Protein AF-A0A7S0R764-F1 (afdb_monomer_lite)

InterPro domains:
  IPR002016 Haem peroxidase [PF00141] (16-137)
  IPR002016 Haem peroxidase [PR00458] (15-29)
  IPR002016 Haem peroxidase [PR00458] (73-90)
  IPR002016 Haem peroxidase [PR00458] (91-103)
  IPR002016 Haem peroxidase [PS50873] (63-137)
  IPR002207 Class I peroxidase [PR00459] (15-30)
  IPR002207 Class I peroxidase [PR00459] (33-43)
  IPR002207 Class I peroxidase [PR00459] (72-90)
  IPR002207 Class I peroxidase [PR00459] (91-103)
  IPR002207 Class I peroxidase [PR00459] (132-137)
  IPR010255 Haem peroxidase superfamily [SSF48113] (15-136)
  IPR044831 Heme-binding peroxidase Ccp1-like [PTHR31356] (17-137)

pLDDT: mean 91.99, std 7.92, range [57.72, 98.19]

Structure (mmCIF, N/CA/C/O backbone):
data_AF-A0A7S0R764-F1
#
_entry.id   AF-A0A7S0R764-F1
#
loop_
_atom_site.group_PDB
_atom_site.id
_atom_site.type_symbol
_atom_site.label_atom_id
_atom_site.label_alt_id
_atom_site.label_comp_id
_atom_site.label_asym_id
_atom_site.label_entity_id
_atom_site.label_seq_id
_atom_site.pdbx_PDB_ins_code
_atom_site.Cartn_x
_atom_site.Cartn_y
_atom_site.Cartn_z
_atom_site.occupancy
_atom_site.B_iso_or_equiv
_atom_site.auth_seq_id
_atom_site.auth_comp_id
_atom_site.auth_asym_id
_atom_site.auth_atom_id
_atom_site.pdbx_PDB_model_num
ATOM 1 N N . MET A 1 1 ? -22.868 0.587 20.864 1.00 57.72 1 MET A N 1
ATOM 2 C CA . MET A 1 1 ? -23.026 1.725 19.929 1.00 57.72 1 MET A CA 1
ATOM 3 C C . MET A 1 1 ? -21.841 1.781 18.965 1.00 57.72 1 MET A C 1
ATOM 5 O O . MET A 1 1 ? -22.091 1.679 17.774 1.00 57.72 1 MET A O 1
ATOM 9 N N . ALA A 1 2 ? -20.597 1.763 19.466 1.00 65.56 2 ALA A N 1
ATOM 10 C CA . ALA A 1 2 ? -19.361 1.693 18.667 1.00 65.56 2 ALA A CA 1
ATOM 11 C C . ALA A 1 2 ? -19.293 0.523 17.656 1.00 65.56 2 ALA A C 1
ATOM 13 O O . ALA A 1 2 ? -19.003 0.752 16.494 1.00 65.56 2 ALA A O 1
ATOM 14 N N . ASP A 1 3 ? -19.669 -0.707 18.035 1.00 70.50 3 ASP A N 1
ATOM 15 C CA . ASP A 1 3 ? -19.663 -1.869 17.112 1.00 70.50 3 ASP A CA 1
ATOM 16 C C . ASP A 1 3 ? -20.614 -1.708 15.904 1.00 70.50 3 ASP A C 1
ATOM 18 O O . ASP A 1 3 ? -20.336 -2.172 14.802 1.00 70.50 3 ASP A O 1
ATOM 22 N N . ARG A 1 4 ? -21.731 -0.986 16.062 1.00 74.69 4 ARG A N 1
ATOM 23 C CA . ARG A 1 4 ? -22.660 -0.733 14.947 1.00 74.69 4 ARG A CA 1
ATOM 24 C C . ARG A 1 4 ? -22.096 0.296 13.968 1.00 74.69 4 ARG A C 1
ATOM 26 O O . ARG A 1 4 ? -22.318 0.180 12.767 1.00 74.69 4 ARG A O 1
ATOM 33 N N . GLU A 1 5 ? -21.391 1.294 14.486 1.00 74.00 5 GLU A N 1
ATOM 34 C CA . GLU A 1 5 ? -20.704 2.310 13.690 1.00 74.00 5 GLU A CA 1
ATOM 35 C C . GLU A 1 5 ? -19.480 1.729 12.978 1.00 74.00 5 GLU A C 1
ATOM 37 O O . GLU A 1 5 ? -19.333 1.945 11.779 1.00 74.00 5 GLU A O 1
ATOM 42 N N . ALA A 1 6 ? -18.707 0.884 13.668 1.00 66.56 6 ALA A N 1
ATOM 43 C CA . ALA A 1 6 ? -17.629 0.073 13.105 1.00 66.56 6 ALA A CA 1
ATOM 44 C C . ALA A 1 6 ? -18.098 -0.715 11.882 1.00 66.56 6 ALA A C 1
ATOM 46 O O . ALA A 1 6 ? -17.551 -0.579 10.794 1.00 66.56 6 ALA A O 1
ATOM 47 N N . ARG A 1 7 ? -19.178 -1.490 12.038 1.00 72.38 7 ARG A N 1
ATOM 48 C CA . ARG A 1 7 ? -19.758 -2.290 10.949 1.00 72.38 7 ARG A CA 1
ATOM 49 C C . ARG A 1 7 ? -20.292 -1.430 9.813 1.00 72.38 7 ARG A C 1
ATOM 51 O O . ARG A 1 7 ? -20.181 -1.819 8.657 1.00 72.38 7 ARG A O 1
ATOM 58 N N . ARG A 1 8 ? -20.879 -0.271 10.128 1.00 79.75 8 ARG A N 1
ATOM 59 C CA . ARG A 1 8 ? -21.374 0.663 9.111 1.00 79.75 8 ARG A CA 1
ATOM 60 C C . ARG A 1 8 ? -20.225 1.252 8.296 1.00 79.75 8 ARG A C 1
ATOM 62 O O . ARG A 1 8 ? -20.358 1.306 7.082 1.00 79.75 8 ARG A O 1
ATOM 69 N N . ARG A 1 9 ? -19.140 1.683 8.949 1.00 72.25 9 ARG A N 1
ATOM 70 C CA . ARG A 1 9 ? -17.967 2.255 8.271 1.00 72.25 9 ARG A CA 1
ATOM 71 C C . ARG A 1 9 ? -17.173 1.195 7.516 1.00 72.25 9 ARG A C 1
ATOM 73 O O . ARG A 1 9 ? -16.863 1.408 6.356 1.00 72.25 9 ARG A O 1
ATOM 80 N N . ALA A 1 10 ? -16.978 0.012 8.097 1.00 72.69 10 ALA A N 1
ATOM 81 C CA . ALA A 1 10 ? -16.409 -1.134 7.386 1.00 72.69 10 ALA A CA 1
ATOM 82 C C . ALA A 1 10 ? -17.232 -1.504 6.139 1.00 72.69 10 ALA A C 1
ATOM 84 O O . ALA A 1 10 ? -16.669 -1.778 5.087 1.00 72.69 10 ALA A O 1
ATOM 85 N N . GLY A 1 11 ? -18.565 -1.450 6.230 1.00 74.62 11 GLY A N 1
ATOM 86 C CA . GLY A 1 11 ? -19.459 -1.653 5.087 1.00 74.62 11 GLY A CA 1
ATOM 87 C C . GLY A 1 11 ? -19.530 -0.482 4.099 1.00 74.62 11 GLY A C 1
ATOM 88 O O . GLY A 1 11 ? -20.164 -0.634 3.058 1.00 74.62 11 GLY A O 1
ATOM 89 N N . SER A 1 12 ? -18.931 0.672 4.412 1.00 81.25 12 SER A N 1
ATOM 90 C CA . SER A 1 12 ? -18.858 1.835 3.518 1.00 81.25 12 SER A CA 1
ATOM 91 C C . SER A 1 12 ? -17.473 2.070 2.921 1.00 81.25 12 SER A C 1
ATOM 93 O O . SER A 1 12 ? -17.346 2.985 2.112 1.00 81.25 12 SER A O 1
ATOM 95 N N . VAL A 1 13 ? -16.464 1.271 3.296 1.00 88.62 13 VAL A N 1
ATOM 96 C CA . VAL A 1 13 ? -15.141 1.300 2.659 1.00 88.62 13 VAL A CA 1
ATOM 97 C C . VAL A 1 13 ? -15.326 1.033 1.168 1.00 88.62 13 VAL A C 1
ATOM 99 O O . VAL A 1 13 ? -15.883 0.003 0.791 1.00 88.62 13 VAL A O 1
ATOM 102 N N . ASP A 1 14 ? -14.854 1.951 0.326 1.00 93.69 14 ASP A N 1
ATOM 103 C CA . ASP A 1 14 ? -14.843 1.764 -1.125 1.00 93.69 14 ASP A CA 1
ATOM 104 C C . ASP A 1 14 ? -13.914 0.591 -1.499 1.00 93.69 14 ASP A C 1
ATOM 106 O O . ASP A 1 14 ? -12.696 0.704 -1.309 1.00 93.69 14 ASP A O 1
ATOM 110 N N . PRO A 1 15 ? -14.434 -0.525 -2.054 1.00 94.81 15 PRO A N 1
ATOM 111 C CA . PRO A 1 15 ? -13.601 -1.666 -2.424 1.00 94.81 15 PRO A CA 1
ATOM 112 C C . PRO A 1 15 ? -12.549 -1.309 -3.481 1.00 94.81 15 PRO A C 1
ATOM 114 O O . PRO A 1 15 ? -11.422 -1.801 -3.421 1.00 94.81 15 PRO A O 1
ATOM 117 N N . ALA A 1 16 ? -12.874 -0.423 -4.429 1.00 96.12 16 ALA A N 1
ATOM 118 C CA . ALA A 1 16 ? -11.919 -0.004 -5.454 1.00 96.12 16 ALA A CA 1
ATOM 119 C C . ALA A 1 16 ? -10.778 0.820 -4.838 1.00 96.12 16 ALA A C 1
ATOM 121 O O . ALA A 1 16 ? -9.604 0.571 -5.125 1.00 96.12 16 ALA A O 1
ATOM 122 N N . GLY A 1 17 ? -11.115 1.749 -3.940 1.00 96.94 17 GLY A N 1
ATOM 123 C CA . GLY A 1 17 ? -10.156 2.496 -3.133 1.00 96.94 17 GLY A CA 1
ATOM 124 C C . GLY A 1 17 ? -9.269 1.594 -2.274 1.00 96.94 17 GLY A C 1
ATOM 125 O O . GLY A 1 17 ? -8.058 1.794 -2.247 1.00 96.94 17 GLY A O 1
ATOM 126 N N . ALA A 1 18 ? -9.833 0.568 -1.629 1.00 97.12 18 ALA A N 1
ATOM 127 C CA . ALA A 1 18 ? -9.075 -0.357 -0.782 1.00 97.12 18 ALA A CA 1
ATOM 128 C C . ALA A 1 18 ? -8.078 -1.197 -1.590 1.00 97.12 18 ALA A C 1
ATOM 130 O O . ALA A 1 18 ? -6.923 -1.351 -1.189 1.00 97.12 18 ALA A O 1
ATOM 131 N N . LEU A 1 19 ? -8.494 -1.690 -2.761 1.00 98.12 19 LEU A N 1
ATOM 132 C CA . LEU A 1 19 ? -7.604 -2.399 -3.678 1.00 98.12 19 LEU A CA 1
ATOM 133 C C . LEU A 1 19 ? -6.480 -1.486 -4.192 1.00 98.12 19 LEU A C 1
ATOM 135 O O . LEU A 1 19 ? -5.318 -1.894 -4.217 1.00 98.12 19 LEU A O 1
ATOM 139 N N . ARG A 1 20 ? -6.807 -0.238 -4.560 1.00 97.56 20 ARG A N 1
ATOM 140 C CA . ARG A 1 20 ? -5.813 0.754 -4.992 1.00 97.56 20 ARG A CA 1
ATOM 141 C C . ARG A 1 20 ? -4.820 1.070 -3.874 1.00 97.56 20 ARG A C 1
ATOM 143 O O . ARG A 1 20 ? -3.622 1.047 -4.130 1.00 97.56 20 ARG A O 1
ATOM 150 N N . LEU A 1 21 ? -5.291 1.306 -2.652 1.00 97.62 21 LEU A N 1
ATOM 151 C CA . LEU A 1 21 ? -4.437 1.569 -1.492 1.00 97.62 21 LEU A CA 1
ATOM 152 C C . LEU A 1 21 ? -3.469 0.408 -1.233 1.00 97.62 21 LEU A C 1
ATOM 154 O O . LEU A 1 21 ? -2.269 0.631 -1.082 1.00 97.62 21 LEU A O 1
ATOM 158 N N . ALA A 1 22 ? -3.972 -0.831 -1.240 1.00 98.06 22 ALA A N 1
ATOM 159 C CA . ALA A 1 22 ? -3.145 -2.018 -1.042 1.00 98.06 22 ALA A CA 1
ATOM 160 C C . ALA A 1 22 ? -2.029 -2.130 -2.096 1.00 98.06 22 ALA A C 1
ATOM 162 O O . ALA A 1 22 ? -0.890 -2.455 -1.747 1.00 98.06 22 ALA A O 1
ATOM 163 N N . PHE A 1 23 ? -2.338 -1.820 -3.362 1.00 97.62 23 PHE A N 1
ATOM 164 C CA . PHE A 1 23 ? -1.347 -1.764 -4.437 1.00 97.62 23 PHE A CA 1
ATOM 165 C C . PHE A 1 23 ? -0.341 -0.624 -4.241 1.00 97.62 23 PHE A C 1
ATOM 167 O O . PHE A 1 23 ? 0.854 -0.887 -4.283 1.00 97.62 23 PHE A O 1
ATOM 174 N N . HIS A 1 24 ? -0.796 0.610 -4.001 1.00 96.94 24 HIS A N 1
ATOM 175 C CA . HIS A 1 24 ? 0.077 1.784 -3.850 1.00 96.94 24 HIS A CA 1
ATOM 176 C C . HIS A 1 24 ? 1.095 1.593 -2.714 1.00 96.94 24 HIS A C 1
ATOM 178 O O . HIS A 1 24 ? 2.278 1.862 -2.892 1.00 96.94 24 HIS A O 1
ATOM 184 N N . GLU A 1 25 ? 0.673 1.034 -1.580 1.00 95.19 25 GLU A N 1
ATOM 185 C CA . GLU A 1 25 ? 1.579 0.676 -0.485 1.00 95.19 25 GLU A CA 1
ATOM 186 C C . GLU A 1 25 ? 2.651 -0.329 -0.921 1.00 95.19 25 GLU A C 1
ATOM 188 O O . GLU A 1 25 ? 3.851 -0.071 -0.812 1.00 95.19 25 GLU A O 1
ATOM 193 N N . ALA A 1 26 ? 2.225 -1.475 -1.460 1.00 97.12 26 ALA A N 1
ATOM 194 C CA . ALA A 1 26 ? 3.136 -2.542 -1.862 1.00 97.12 26 ALA A CA 1
ATOM 195 C C . ALA A 1 26 ? 4.074 -2.118 -3.005 1.00 97.12 26 ALA A C 1
ATOM 197 O O . ALA A 1 26 ? 5.217 -2.570 -3.062 1.00 97.12 26 ALA A O 1
ATOM 198 N N . ALA A 1 27 ? 3.610 -1.238 -3.892 1.00 96.75 27 ALA A N 1
ATOM 199 C CA . ALA A 1 27 ? 4.319 -0.872 -5.108 1.00 96.75 27 ALA A CA 1
ATOM 200 C C . ALA A 1 27 ? 5.546 0.021 -4.878 1.00 96.75 27 ALA A C 1
ATOM 202 O O . ALA A 1 27 ? 6.398 0.149 -5.759 1.00 96.75 27 ALA A O 1
ATOM 203 N N . SER A 1 28 ? 5.677 0.598 -3.684 1.00 95.31 28 SER A N 1
ATOM 204 C CA . SER A 1 28 ? 6.875 1.341 -3.288 1.00 95.31 28 SER A CA 1
ATOM 205 C C . SER A 1 28 ? 8.098 0.447 -3.032 1.00 95.31 28 SER A C 1
ATOM 207 O O . SER A 1 28 ? 9.199 0.969 -2.879 1.00 95.31 28 SER A O 1
ATOM 209 N N . TYR A 1 29 ? 7.927 -0.882 -2.991 1.00 97.12 29 TYR A N 1
ATOM 210 C CA . TYR A 1 29 ? 9.003 -1.823 -2.683 1.00 97.12 29 TYR A CA 1
ATOM 211 C C . TYR A 1 29 ? 10.141 -1.788 -3.715 1.00 97.12 29 TYR A C 1
ATOM 213 O O . TYR A 1 29 ? 9.911 -1.746 -4.934 1.00 97.12 29 TYR A O 1
ATOM 221 N N . ASP A 1 30 ? 11.369 -1.862 -3.208 1.00 96.06 30 ASP A N 1
ATOM 222 C CA . ASP A 1 30 ? 12.584 -2.063 -3.989 1.00 96.06 30 ASP A CA 1
ATOM 223 C C . ASP A 1 30 ? 13.272 -3.368 -3.564 1.00 96.06 30 ASP A C 1
ATOM 225 O O . ASP A 1 30 ? 13.791 -3.499 -2.455 1.00 96.06 30 ASP A O 1
ATOM 229 N N . ALA A 1 31 ? 13.290 -4.352 -4.463 1.00 97.12 31 ALA A N 1
ATOM 230 C CA . ALA A 1 31 ? 13.876 -5.664 -4.214 1.00 97.12 31 ALA A CA 1
ATOM 231 C C . ALA A 1 31 ? 15.409 -5.635 -4.075 1.00 97.12 31 ALA A C 1
ATOM 233 O O . ALA A 1 31 ? 15.983 -6.576 -3.523 1.00 97.12 31 ALA A O 1
ATOM 234 N N . ALA A 1 32 ? 16.083 -4.590 -4.567 1.00 96.44 32 ALA A N 1
ATOM 235 C CA . ALA A 1 32 ? 17.532 -4.455 -4.457 1.00 96.44 32 ALA A CA 1
ATOM 236 C C . ALA A 1 32 ? 17.964 -3.969 -3.067 1.00 96.44 32 ALA A C 1
ATOM 238 O O . ALA A 1 32 ? 19.008 -4.403 -2.576 1.00 96.44 32 ALA A O 1
ATOM 239 N N . THR A 1 33 ? 17.179 -3.093 -2.431 1.00 95.25 33 THR A N 1
ATOM 240 C CA . THR A 1 33 ? 17.478 -2.558 -1.087 1.00 95.25 33 THR A CA 1
ATOM 241 C C . THR A 1 33 ? 16.694 -3.258 0.021 1.00 95.25 33 THR A C 1
ATOM 243 O O . THR A 1 33 ? 17.143 -3.293 1.165 1.00 95.25 33 THR A O 1
ATOM 246 N N . GLY A 1 34 ? 15.549 -3.858 -0.311 1.00 93.88 34 GLY A N 1
ATOM 247 C CA . GLY A 1 34 ? 14.605 -4.417 0.652 1.00 93.88 34 GLY A CA 1
ATOM 248 C C . GLY A 1 34 ? 13.758 -3.360 1.367 1.00 93.88 34 GLY A C 1
ATOM 249 O O . GLY A 1 34 ? 13.108 -3.694 2.357 1.00 93.88 34 GLY A O 1
ATOM 250 N N . GLU A 1 35 ? 13.771 -2.113 0.893 1.00 92.56 35 GLU A N 1
ATOM 251 C CA . GLU A 1 35 ? 13.056 -0.983 1.494 1.00 92.56 35 GLU A CA 1
ATOM 252 C C . GLU A 1 35 ? 11.685 -0.746 0.839 1.00 92.56 35 GLU A C 1
ATOM 254 O O . GLU A 1 35 ? 11.399 -1.215 -0.267 1.00 92.56 35 GLU A O 1
ATOM 259 N N . GLY A 1 36 ? 10.829 0.003 1.537 1.00 92.62 36 GLY A N 1
ATOM 260 C CA . GLY A 1 36 ? 9.461 0.297 1.116 1.00 92.62 36 GLY A CA 1
ATOM 261 C C . GLY A 1 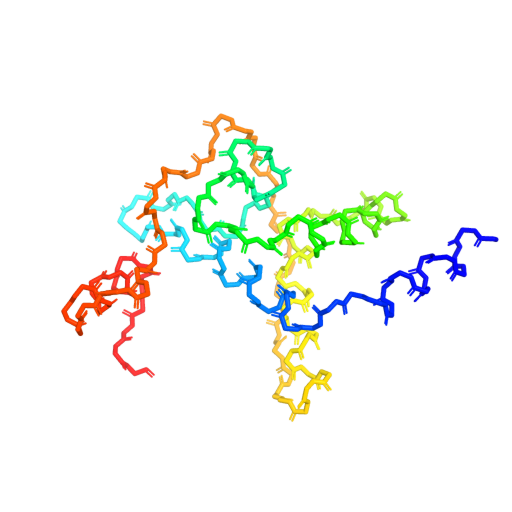36 ? 8.518 -0.905 1.207 1.00 92.62 36 GLY A C 1
ATOM 262 O O . GLY A 1 36 ? 8.699 -1.821 2.010 1.00 92.62 36 GLY A O 1
ATOM 263 N N . GLY A 1 37 ? 7.474 -0.887 0.383 1.00 96.00 37 GLY A N 1
ATOM 264 C CA . GLY A 1 37 ? 6.427 -1.901 0.362 1.00 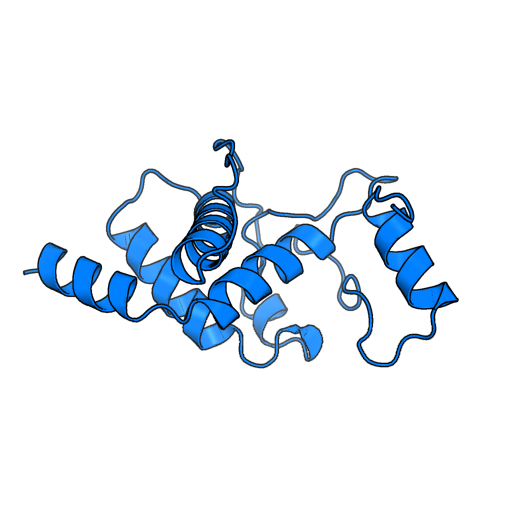96.00 37 GLY A CA 1
ATOM 265 C C . GLY A 1 37 ? 5.338 -1.679 1.411 1.00 96.00 37 GLY A C 1
ATOM 266 O O . GLY A 1 37 ? 5.200 -0.599 1.984 1.00 96.00 37 GLY A O 1
ATOM 267 N N . ALA A 1 38 ? 4.542 -2.727 1.649 1.00 97.06 38 ALA A N 1
ATOM 268 C CA . ALA A 1 38 ? 3.373 -2.694 2.528 1.00 97.06 38 ALA A CA 1
ATOM 269 C C . ALA A 1 38 ? 3.765 -2.439 3.996 1.00 97.06 38 ALA A C 1
ATOM 271 O O . ALA A 1 38 ? 4.021 -3.378 4.753 1.00 97.06 38 ALA A O 1
ATOM 272 N N . SER A 1 39 ? 3.810 -1.165 4.374 1.00 95.94 39 SER A N 1
ATOM 273 C CA . SER A 1 39 ? 4.462 -0.640 5.582 1.00 95.94 39 SER A CA 1
ATOM 274 C C . SER A 1 39 ? 3.556 0.295 6.391 1.00 95.94 39 SER A C 1
ATOM 276 O O . SER A 1 39 ? 3.949 0.797 7.445 1.00 95.94 39 SER A O 1
ATOM 278 N N . GLY A 1 40 ? 2.336 0.530 5.909 1.00 95.81 40 GLY A N 1
ATOM 279 C CA . GLY A 1 40 ? 1.337 1.398 6.516 1.00 95.81 40 GLY A CA 1
ATOM 280 C C . GLY A 1 40 ? 1.633 2.886 6.336 1.00 95.81 40 GLY A C 1
ATOM 281 O O . GLY A 1 40 ? 0.951 3.703 6.947 1.00 95.81 40 GLY A O 1
ATOM 282 N N . THR A 1 41 ? 2.656 3.274 5.570 1.00 96.50 41 THR A N 1
ATOM 283 C CA . THR A 1 41 ? 3.179 4.655 5.546 1.00 96.50 41 THR A CA 1
ATOM 284 C C . THR A 1 41 ? 2.262 5.653 4.839 1.00 96.50 41 THR A C 1
ATOM 286 O O . THR A 1 41 ? 2.327 6.844 5.129 1.00 96.50 41 THR A O 1
ATOM 289 N N . THR A 1 42 ? 1.333 5.183 4.004 1.00 95.88 42 THR A N 1
ATOM 290 C CA . THR A 1 42 ? 0.321 6.017 3.336 1.00 95.88 42 THR A CA 1
ATOM 291 C C . THR A 1 42 ? -0.581 6.791 4.303 1.00 95.88 42 THR A C 1
ATOM 293 O O . THR A 1 42 ? -1.193 7.758 3.880 1.00 95.88 42 THR A O 1
ATOM 296 N N . ARG A 1 43 ? -0.640 6.441 5.594 1.00 95.25 43 ARG A N 1
ATOM 297 C CA . ARG A 1 43 ? -1.363 7.223 6.616 1.00 95.25 43 ARG A CA 1
ATOM 298 C C . ARG A 1 43 ? -0.811 8.623 6.875 1.00 95.25 43 ARG A C 1
ATOM 300 O O . ARG A 1 43 ? -1.507 9.471 7.418 1.00 95.25 43 ARG A O 1
ATOM 307 N N . PHE A 1 44 ? 0.463 8.854 6.570 1.00 96.69 44 PHE A N 1
ATOM 308 C CA . PHE A 1 44 ? 1.106 10.124 6.882 1.00 96.69 44 PHE A CA 1
ATOM 309 C C . PHE A 1 44 ? 0.746 11.190 5.845 1.00 96.69 44 PHE A C 1
ATOM 311 O O . PHE A 1 44 ? 0.803 10.927 4.643 1.00 96.69 44 PHE A O 1
ATOM 318 N N . ASP A 1 45 ? 0.468 12.414 6.302 1.00 96.19 45 ASP A N 1
ATOM 319 C CA . ASP A 1 45 ? 0.109 13.547 5.434 1.00 96.19 45 ASP A CA 1
ATOM 320 C C . ASP A 1 45 ? 1.173 13.804 4.351 1.00 96.19 45 ASP A C 1
ATOM 322 O O . ASP A 1 45 ? 0.843 13.989 3.184 1.00 96.19 45 ASP A O 1
ATOM 326 N N . VAL A 1 46 ? 2.464 13.667 4.694 1.00 95.69 46 VAL A N 1
ATOM 327 C CA . VAL A 1 46 ? 3.593 13.794 3.746 1.00 95.69 46 VAL A CA 1
ATOM 328 C C . VAL A 1 46 ? 3.541 12.792 2.578 1.00 95.69 46 VAL A C 1
ATOM 330 O O . VAL A 1 46 ? 4.191 12.989 1.548 1.00 95.69 46 VAL A O 1
ATOM 333 N N . VAL A 1 47 ? 2.795 11.695 2.737 1.00 95.75 47 VAL A N 1
ATOM 334 C CA . VAL A 1 47 ? 2.518 10.717 1.681 1.00 95.75 47 VAL A CA 1
ATOM 335 C C . VAL A 1 47 ? 1.184 11.017 1.007 1.00 95.75 47 VAL A C 1
ATOM 337 O O . VAL A 1 47 ? 1.140 11.044 -0.220 1.00 95.75 47 VAL A O 1
ATOM 340 N N . LEU A 1 48 ? 0.115 11.266 1.772 1.00 95.81 48 LEU A N 1
ATOM 341 C CA . LEU A 1 48 ? -1.227 11.541 1.235 1.00 95.81 48 LEU A CA 1
ATOM 342 C C . LEU A 1 48 ? -1.287 12.771 0.328 1.00 95.81 48 LEU A C 1
ATOM 344 O O . LEU A 1 48 ? -2.069 12.772 -0.623 1.00 95.81 48 LEU A O 1
ATOM 348 N N . ASP A 1 49 ? -0.461 13.778 0.603 1.00 95.94 49 ASP A N 1
ATOM 349 C CA . ASP A 1 49 ? -0.406 15.022 -0.167 1.00 95.94 49 ASP A CA 1
ATOM 350 C C . ASP A 1 49 ? 0.319 14.871 -1.514 1.00 95.94 49 ASP A C 1
ATOM 352 O O . ASP A 1 49 ? 0.285 15.787 -2.338 1.00 95.94 49 ASP A O 1
ATOM 356 N N . ARG A 1 50 ? 0.962 13.724 -1.776 1.00 94.88 50 ARG A N 1
ATOM 357 C CA . ARG A 1 50 ? 1.627 13.462 -3.060 1.00 94.88 50 ARG A CA 1
ATOM 358 C C . ARG A 1 50 ? 0.597 13.250 -4.163 1.00 94.88 50 ARG A C 1
ATOM 360 O O . ARG A 1 50 ? -0.392 12.536 -3.982 1.00 94.88 50 ARG A O 1
ATOM 367 N N . ASP A 1 51 ? 0.892 13.757 -5.359 1.00 93.75 51 ASP A N 1
ATOM 368 C CA . ASP A 1 51 ? 0.022 13.621 -6.539 1.00 93.75 51 ASP A CA 1
ATOM 369 C C . ASP A 1 51 ? -0.329 12.154 -6.844 1.00 93.75 51 ASP A C 1
ATOM 371 O O . ASP A 1 51 ? -1.443 11.823 -7.259 1.00 93.75 51 ASP A O 1
ATOM 375 N N . GLU A 1 52 ? 0.616 11.248 -6.602 1.00 92.62 52 GLU A N 1
ATOM 376 C CA . GLU A 1 52 ? 0.454 9.810 -6.814 1.00 92.62 52 GLU A CA 1
ATOM 377 C C . GLU A 1 52 ? -0.560 9.155 -5.850 1.00 92.62 52 GLU A C 1
ATOM 379 O O . GLU A 1 52 ? -1.180 8.146 -6.202 1.00 92.62 52 GLU A O 1
ATOM 384 N N . GLN A 1 53 ? -0.842 9.790 -4.707 1.00 94.75 53 GLN A N 1
ATOM 385 C CA . GLN A 1 53 ? -1.832 9.362 -3.709 1.00 94.75 53 GLN A CA 1
ATOM 386 C C . GLN A 1 53 ? -3.183 10.081 -3.835 1.00 94.75 53 GLN A C 1
ATOM 388 O O . GLN A 1 53 ? -4.093 9.839 -3.035 1.00 94.75 53 GLN A O 1
ATOM 393 N N . ALA A 1 54 ? -3.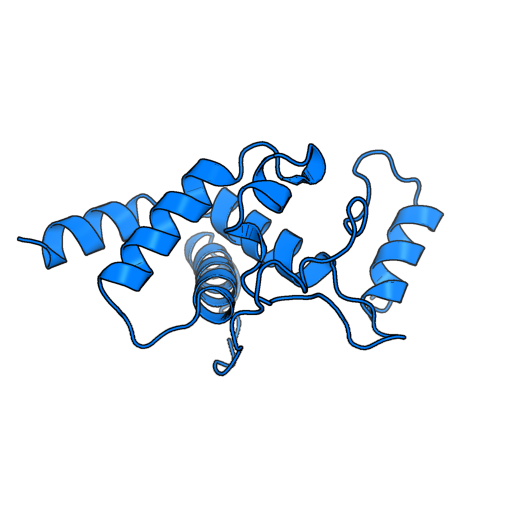372 10.905 -4.872 1.00 93.88 54 ALA A N 1
ATOM 394 C CA . ALA A 1 54 ? -4.600 11.668 -5.073 1.00 93.88 54 ALA A CA 1
ATOM 395 C C . ALA A 1 54 ? -5.863 10.788 -4.965 1.00 93.88 54 ALA A C 1
ATOM 397 O O . ALA A 1 54 ? -6.039 9.797 -5.692 1.00 93.88 54 ALA A O 1
ATOM 398 N N . GLY A 1 55 ? -6.752 11.175 -4.044 1.00 93.12 55 GLY A N 1
ATOM 399 C CA . GLY A 1 55 ? -8.017 10.493 -3.757 1.00 93.12 55 GLY A CA 1
ATOM 400 C C . GLY A 1 55 ? -7.951 9.367 -2.714 1.00 93.12 55 GLY A C 1
ATOM 401 O O . GLY A 1 55 ? -8.972 8.720 -2.495 1.00 93.12 55 GLY A O 1
ATOM 402 N N . MET A 1 56 ? -6.807 9.117 -2.064 1.00 95.06 56 MET A N 1
ATOM 403 C CA . MET A 1 56 ? -6.669 8.038 -1.068 1.00 95.06 56 MET A CA 1
ATOM 404 C C . MET A 1 56 ? -7.112 8.410 0.353 1.00 95.06 56 MET A C 1
ATOM 406 O O . MET A 1 56 ? -7.451 7.514 1.123 1.00 95.06 56 MET A O 1
ATOM 410 N N . SER A 1 57 ? -7.207 9.697 0.704 1.00 95.06 57 SER A N 1
ATOM 411 C CA . SER A 1 57 ? -7.519 10.123 2.081 1.00 95.06 57 SER A CA 1
ATOM 412 C C . SER A 1 57 ? -8.839 9.550 2.611 1.00 95.06 57 SER A C 1
ATOM 414 O O . SER A 1 57 ? -8.935 9.198 3.779 1.00 95.06 57 SER A O 1
ATOM 416 N N . GLY A 1 58 ? -9.860 9.409 1.756 1.00 93.50 58 GLY A N 1
ATOM 417 C CA . GLY A 1 58 ? -11.155 8.849 2.159 1.00 93.50 58 GLY A CA 1
ATOM 418 C C . GLY A 1 58 ? -11.057 7.394 2.624 1.00 93.50 58 GLY A C 1
ATOM 419 O O . GLY A 1 58 ? -11.506 7.067 3.720 1.00 93.50 58 GLY A O 1
ATOM 420 N N . VAL A 1 59 ? -10.422 6.533 1.820 1.00 95.06 59 VAL A N 1
ATOM 421 C CA . VAL A 1 59 ? -10.271 5.108 2.156 1.00 95.06 59 VAL A CA 1
ATOM 422 C C . VAL A 1 59 ? -9.325 4.898 3.335 1.00 95.06 59 VAL A C 1
ATOM 424 O O . VAL A 1 59 ? -9.595 4.055 4.187 1.00 95.06 59 VAL A O 1
ATOM 427 N N . VAL A 1 60 ? -8.259 5.696 3.424 1.00 95.50 60 VAL A N 1
ATOM 428 C CA . VAL A 1 60 ? -7.329 5.670 4.557 1.00 95.50 60 VAL A CA 1
ATOM 429 C C . VAL A 1 60 ? -8.077 6.005 5.847 1.00 95.50 60 VAL A C 1
ATOM 431 O O . VAL A 1 60 ? -8.115 5.170 6.744 1.00 95.50 60 VAL A O 1
ATOM 434 N N . ASN A 1 61 ? -8.813 7.118 5.892 1.00 92.75 61 ASN A N 1
ATOM 435 C CA . ASN A 1 61 ? -9.592 7.523 7.069 1.00 92.75 61 ASN A CA 1
ATOM 436 C C . ASN A 1 61 ? -10.661 6.502 7.497 1.00 92.75 61 ASN A C 1
ATOM 438 O O . ASN A 1 61 ? -10.989 6.394 8.684 1.00 92.75 61 ASN A O 1
ATOM 442 N N . ASP A 1 62 ? -11.263 5.780 6.550 1.00 91.38 62 ASP A N 1
ATOM 443 C CA . ASP A 1 62 ? -12.227 4.726 6.872 1.00 91.38 62 ASP A CA 1
ATOM 444 C C . ASP A 1 62 ? -11.557 3.487 7.469 1.00 91.38 62 ASP A C 1
ATOM 446 O O . ASP A 1 62 ? -12.090 2.911 8.419 1.00 91.38 62 ASP A O 1
ATOM 450 N N . LEU A 1 63 ? -10.383 3.100 6.965 1.00 91.25 63 LEU A N 1
ATOM 451 C CA . LEU A 1 63 ? -9.620 1.969 7.491 1.00 91.25 63 LEU A CA 1
ATOM 452 C C . LEU A 1 63 ? -8.958 2.301 8.835 1.00 91.25 63 LEU A C 1
ATOM 454 O O . LEU A 1 63 ? -8.997 1.486 9.752 1.00 91.25 63 LEU A O 1
ATOM 458 N N . GLU A 1 64 ? -8.417 3.501 9.015 1.00 87.88 64 GLU A N 1
ATOM 459 C CA . GLU A 1 64 ? -7.807 3.897 10.290 1.00 87.88 64 GLU A CA 1
ATOM 460 C C . GLU A 1 64 ? -8.811 3.880 11.438 1.00 87.88 64 GLU A C 1
ATOM 462 O O . GLU A 1 64 ? -8.522 3.344 12.507 1.00 87.88 64 GLU A O 1
ATOM 467 N N . PHE A 1 65 ? -10.043 4.325 11.197 1.00 85.38 65 PHE A N 1
ATOM 468 C CA . PHE A 1 65 ? -11.102 4.207 12.195 1.00 85.38 65 PHE A CA 1
ATOM 469 C C . PHE A 1 65 ? -11.363 2.753 12.621 1.00 85.38 65 PHE A C 1
ATOM 471 O O . PHE A 1 65 ? -11.697 2.484 13.774 1.00 85.38 65 PHE A O 1
ATOM 478 N N . ILE A 1 66 ? -11.195 1.787 11.713 1.00 82.25 66 ILE A N 1
ATOM 479 C CA . ILE A 1 66 ? -11.299 0.365 12.058 1.00 82.25 66 ILE A CA 1
ATOM 480 C C . ILE A 1 66 ? -10.149 -0.033 12.996 1.00 82.25 66 ILE A C 1
ATOM 482 O O . ILE A 1 66 ? -10.396 -0.757 13.959 1.00 82.25 66 ILE A O 1
ATOM 486 N N . THR A 1 67 ? -8.923 0.464 12.796 1.00 77.31 67 THR A N 1
ATOM 487 C CA . THR A 1 67 ? -7.801 0.184 13.720 1.00 77.31 67 THR A CA 1
ATOM 488 C C . THR A 1 67 ? -8.022 0.742 15.126 1.00 77.31 67 THR A C 1
ATOM 490 O O . THR A 1 67 ? -7.664 0.083 16.101 1.00 77.31 67 THR A O 1
ATOM 493 N N . GLU A 1 68 ? -8.687 1.894 15.271 1.00 76.25 68 GLU A N 1
ATOM 494 C CA . GLU A 1 68 ? -9.041 2.450 16.589 1.00 76.25 68 GLU A CA 1
ATOM 495 C C . GLU A 1 68 ? -9.978 1.520 17.376 1.00 76.25 68 GLU A C 1
ATOM 497 O O . GLU A 1 68 ? -9.950 1.471 18.607 1.00 76.25 68 GLU A O 1
ATOM 502 N N . LEU A 1 69 ? -10.801 0.753 16.659 1.00 76.25 69 LEU A N 1
ATOM 503 C CA . LEU A 1 69 ? -11.749 -0.205 17.224 1.00 76.25 69 LEU A CA 1
ATOM 504 C C . LEU A 1 69 ? -11.121 -1.588 17.450 1.00 76.25 69 LEU A C 1
ATOM 506 O O . LEU A 1 69 ? -11.572 -2.330 18.327 1.00 76.25 69 LEU A O 1
ATOM 510 N N . TYR A 1 70 ? -10.079 -1.919 16.685 1.00 77.06 70 TYR A N 1
ATOM 511 C CA . TYR A 1 70 ? -9.344 -3.181 16.731 1.00 77.06 70 TYR A CA 1
ATOM 512 C C . TYR A 1 70 ? -7.837 -2.905 16.824 1.00 77.06 70 TYR A C 1
ATOM 514 O O . TYR A 1 70 ? -7.100 -3.017 15.849 1.00 77.06 70 TYR A O 1
ATOM 522 N N . SER A 1 71 ? -7.364 -2.566 18.025 1.00 74.50 71 SER A N 1
ATOM 523 C CA . SER A 1 71 ? -5.982 -2.125 18.285 1.00 74.50 71 SER A CA 1
ATOM 524 C C . SER A 1 71 ? -4.900 -3.208 18.138 1.00 74.50 71 SER A C 1
ATOM 526 O O . SER A 1 71 ? -3.736 -2.977 18.463 1.00 74.50 71 SER A O 1
ATOM 528 N N . ASN A 1 72 ? -5.264 -4.409 17.685 1.00 84.81 72 ASN A N 1
ATOM 529 C CA . ASN A 1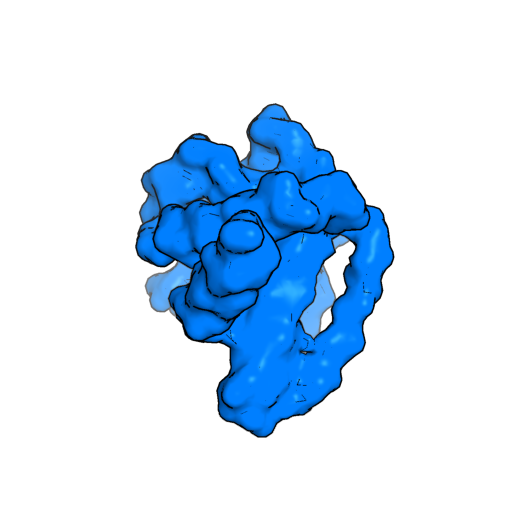 72 ? -4.376 -5.563 17.560 1.00 84.81 72 ASN A CA 1
ATOM 530 C C . ASN A 1 72 ? -3.902 -5.838 16.121 1.00 84.81 72 ASN A C 1
ATOM 532 O O . ASN A 1 72 ? -3.305 -6.890 15.887 1.00 84.81 72 ASN A O 1
ATOM 536 N N . ILE A 1 73 ? -4.167 -4.935 15.173 1.00 90.38 73 ILE A N 1
ATOM 537 C CA . ILE A 1 73 ? -3.696 -5.025 13.785 1.00 90.38 73 ILE A CA 1
ATOM 538 C C . ILE A 1 73 ? -2.893 -3.774 13.416 1.00 90.38 73 ILE A C 1
ATOM 540 O O . ILE A 1 73 ? -3.241 -2.671 13.829 1.00 90.38 73 ILE A O 1
ATOM 544 N N . SER A 1 74 ? -1.812 -3.949 12.656 1.00 94.25 74 SER A N 1
ATOM 545 C CA . SER A 1 74 ? -1.062 -2.833 12.075 1.00 94.25 74 SER A CA 1
ATOM 546 C C . SER A 1 74 ? -1.829 -2.219 10.901 1.00 94.25 74 SER A C 1
ATOM 548 O O . SER A 1 74 ? -2.610 -2.909 10.236 1.00 94.25 74 SER A O 1
ATOM 550 N N . PHE A 1 75 ? -1.589 -0.943 10.598 1.00 95.19 75 PHE A N 1
ATOM 551 C CA . PHE A 1 75 ? -2.126 -0.315 9.383 1.00 95.19 75 PHE A CA 1
ATOM 552 C C . PHE A 1 75 ? -1.655 -1.066 8.133 1.00 95.19 75 PHE A C 1
ATOM 554 O O . PHE A 1 75 ? -2.448 -1.346 7.235 1.00 95.19 75 PHE A O 1
ATOM 561 N N . ALA A 1 76 ? -0.385 -1.480 8.121 1.00 96.19 76 ALA A N 1
ATOM 562 C CA . ALA A 1 76 ? 0.212 -2.273 7.055 1.00 96.19 76 ALA A CA 1
ATOM 563 C C . ALA A 1 76 ? -0.563 -3.572 6.774 1.00 96.19 76 ALA A C 1
ATOM 565 O O . ALA A 1 76 ? -0.843 -3.892 5.616 1.00 96.19 76 ALA A O 1
ATOM 566 N N . ASP A 1 77 ? -0.935 -4.327 7.813 1.00 96.06 77 ASP A N 1
ATOM 567 C CA . ASP A 1 77 ? -1.745 -5.534 7.638 1.00 96.06 77 ASP A CA 1
ATOM 568 C C . ASP A 1 77 ? -3.192 -5.209 7.270 1.00 96.06 77 ASP A C 1
ATOM 570 O O . ASP A 1 77 ? -3.762 -5.890 6.414 1.00 96.06 77 ASP A O 1
ATOM 574 N N . LEU A 1 78 ? -3.780 -4.168 7.867 1.00 95.31 78 LEU A N 1
ATOM 575 C CA . LEU A 1 78 ? -5.155 -3.781 7.568 1.00 95.31 78 LEU A CA 1
ATOM 576 C C . LEU A 1 78 ? -5.326 -3.393 6.097 1.00 95.31 78 LEU A C 1
ATOM 578 O O . LEU A 1 78 ? -6.280 -3.840 5.464 1.00 95.31 78 LEU A O 1
ATOM 582 N N . TYR A 1 79 ? -4.409 -2.608 5.532 1.00 96.62 79 TYR A N 1
ATOM 583 C CA . TYR A 1 79 ? -4.488 -2.185 4.132 1.00 96.62 79 TYR A CA 1
ATOM 584 C C . TYR A 1 79 ? -4.404 -3.378 3.174 1.00 96.62 79 TYR A C 1
ATOM 586 O O . TYR A 1 79 ? -5.194 -3.480 2.236 1.00 96.62 79 TYR A O 1
ATOM 594 N N . GLN A 1 80 ? -3.504 -4.330 3.439 1.00 98.06 80 GLN A N 1
ATOM 595 C CA . GLN A 1 80 ? -3.368 -5.532 2.609 1.00 98.06 80 GLN A CA 1
ATOM 596 C C . GLN A 1 80 ? -4.564 -6.481 2.760 1.00 98.06 80 GLN A C 1
ATOM 598 O O . GLN A 1 80 ? -5.017 -7.069 1.775 1.00 98.06 80 GLN A O 1
ATOM 603 N N . LEU A 1 81 ? -5.118 -6.598 3.970 1.00 96.06 81 LEU A N 1
ATOM 604 C CA . LEU A 1 81 ? -6.346 -7.351 4.210 1.00 96.06 81 LEU A CA 1
ATOM 605 C C . LEU A 1 81 ? -7.541 -6.719 3.486 1.00 96.06 81 LEU A C 1
ATOM 607 O O . LEU A 1 81 ? -8.292 -7.430 2.823 1.00 96.06 81 LEU A O 1
ATOM 611 N N . ALA A 1 82 ? -7.692 -5.395 3.563 1.00 95.94 82 ALA A N 1
ATOM 612 C CA . ALA A 1 82 ? -8.760 -4.665 2.888 1.00 95.94 82 ALA A CA 1
ATOM 613 C C . ALA A 1 82 ? -8.695 -4.843 1.363 1.00 95.94 82 ALA A C 1
ATOM 615 O O . ALA A 1 82 ? -9.726 -5.082 0.738 1.00 95.94 82 ALA A O 1
ATOM 616 N N . GLY A 1 83 ? -7.496 -4.814 0.771 1.00 98.00 83 GLY A N 1
ATOM 617 C CA . GLY A 1 83 ? -7.305 -5.096 -0.655 1.00 98.00 83 GLY A CA 1
ATOM 618 C C . GLY A 1 83 ? -7.711 -6.519 -1.053 1.00 98.00 83 GLY A C 1
ATOM 619 O O . GLY A 1 83 ? -8.421 -6.702 -2.041 1.00 98.00 83 GLY A O 1
ATOM 620 N N . ALA A 1 84 ? -7.325 -7.532 -0.271 1.00 98.19 84 ALA A N 1
ATOM 621 C CA . ALA A 1 84 ? -7.720 -8.921 -0.528 1.00 98.19 84 ALA A CA 1
ATOM 622 C C . ALA A 1 84 ? -9.241 -9.128 -0.414 1.00 98.19 84 ALA A C 1
ATOM 624 O O . ALA A 1 84 ? -9.849 -9.748 -1.287 1.00 98.19 84 ALA A O 1
ATOM 625 N N . VAL A 1 85 ? -9.860 -8.554 0.623 1.00 96.38 85 VAL A N 1
ATOM 626 C CA . VAL A 1 85 ? -11.319 -8.584 0.814 1.00 96.38 85 VAL A CA 1
ATOM 627 C C . VAL A 1 85 ? -12.032 -7.845 -0.318 1.00 96.38 85 VAL A C 1
ATOM 629 O O . VAL A 1 85 ? -13.062 -8.317 -0.791 1.00 96.38 85 VAL A O 1
ATOM 632 N N . ALA A 1 86 ? -11.488 -6.727 -0.804 1.00 97.12 86 ALA A N 1
ATOM 633 C CA . ALA A 1 86 ? -12.062 -6.000 -1.932 1.00 97.12 86 ALA A CA 1
ATOM 634 C C . ALA A 1 86 ? -12.123 -6.849 -3.212 1.00 97.12 86 ALA A C 1
ATOM 636 O O . ALA A 1 86 ? -13.131 -6.804 -3.921 1.00 97.12 86 ALA A O 1
ATOM 637 N N . VAL A 1 87 ? -11.091 -7.658 -3.487 1.00 98.19 87 VAL A N 1
ATOM 638 C CA . VAL A 1 87 ? -11.097 -8.606 -4.616 1.00 98.19 87 VAL A CA 1
ATOM 639 C C . VAL A 1 87 ? -12.194 -9.655 -4.443 1.00 98.19 87 VAL A C 1
ATOM 641 O O . VAL A 1 87 ? -12.952 -9.899 -5.381 1.00 98.19 87 VAL A O 1
ATOM 644 N N . GLU A 1 88 ? -12.321 -10.242 -3.253 1.00 97.44 88 GLU A N 1
ATOM 645 C CA . GLU A 1 88 ? -13.344 -11.255 -2.965 1.00 97.44 88 GLU A CA 1
ATOM 646 C C . GLU A 1 88 ? -14.769 -10.683 -3.070 1.00 97.44 88 GLU A C 1
ATOM 648 O O . GLU A 1 88 ? -15.632 -11.273 -3.721 1.00 97.44 88 GLU A O 1
ATOM 653 N N . VAL A 1 89 ? -15.010 -9.492 -2.513 1.00 95.00 89 VAL A N 1
ATOM 654 C CA . VAL A 1 89 ? -16.303 -8.785 -2.590 1.00 95.00 89 VAL A CA 1
ATOM 655 C C . VAL A 1 89 ? -16.676 -8.442 -4.035 1.00 95.00 89 VAL A C 1
ATOM 657 O O . VAL A 1 89 ? -17.855 -8.479 -4.389 1.00 95.00 89 VAL A O 1
ATOM 660 N N . ALA A 1 90 ? -15.691 -8.160 -4.890 1.00 96.12 90 ALA A N 1
ATOM 661 C CA . ALA A 1 90 ? -15.900 -7.946 -6.321 1.00 96.12 90 ALA A CA 1
ATOM 662 C C . ALA A 1 90 ? -16.166 -9.248 -7.114 1.00 96.12 90 ALA A C 1
ATOM 664 O O . ALA A 1 90 ? -16.345 -9.194 -8.331 1.00 96.12 90 ALA A O 1
ATOM 665 N N . GLY A 1 91 ? -16.199 -10.414 -6.455 1.00 96.75 91 GLY A N 1
ATOM 666 C CA . GLY A 1 91 ? -16.381 -11.726 -7.084 1.00 96.75 91 GLY A CA 1
ATOM 667 C C . GLY A 1 91 ? -15.090 -12.342 -7.634 1.00 96.75 91 GLY A C 1
ATOM 668 O O . GLY A 1 91 ? -15.147 -13.302 -8.403 1.00 96.75 91 GLY A O 1
ATOM 669 N N . GLY A 1 92 ? -13.932 -11.784 -7.274 1.00 97.56 92 GLY A N 1
ATOM 670 C CA . GLY A 1 92 ? -12.620 -12.335 -7.587 1.00 97.56 92 GLY A CA 1
ATOM 671 C C . GLY A 1 92 ? -12.233 -13.521 -6.690 1.00 97.56 92 GLY A C 1
ATOM 672 O O . GLY A 1 92 ? -13.018 -13.972 -5.853 1.00 97.56 92 GLY A O 1
ATOM 673 N N . PRO A 1 93 ? -11.015 -14.061 -6.862 1.00 97.94 93 PRO A N 1
ATOM 674 C CA . PRO A 1 93 ? -10.529 -15.159 -6.036 1.00 97.94 93 PRO A CA 1
ATOM 675 C C . PRO A 1 93 ? -10.264 -14.706 -4.595 1.00 97.94 93 PRO A C 1
ATOM 677 O O . PRO A 1 93 ? -9.834 -13.579 -4.358 1.00 97.94 93 PRO A O 1
ATOM 680 N N . ALA A 1 94 ? -10.423 -15.623 -3.640 1.00 97.75 94 ALA A N 1
ATOM 681 C CA . ALA A 1 94 ? -9.936 -15.412 -2.281 1.00 97.75 94 ALA A CA 1
ATOM 682 C C . ALA A 1 94 ? -8.397 -15.377 -2.278 1.00 97.75 94 ALA A C 1
ATOM 684 O O . ALA A 1 94 ? -7.746 -16.333 -2.713 1.00 97.75 94 ALA A O 1
ATOM 685 N N . ILE A 1 95 ? -7.815 -14.284 -1.780 1.00 97.62 95 ILE A N 1
ATOM 686 C CA . ILE A 1 95 ? -6.362 -14.089 -1.705 1.00 97.62 95 ILE A CA 1
ATOM 687 C C . ILE A 1 95 ? -5.899 -14.364 -0.267 1.00 97.62 95 ILE A C 1
ATOM 689 O O . ILE A 1 95 ? -6.291 -13.635 0.645 1.00 97.62 95 ILE A O 1
ATOM 693 N N . PRO A 1 96 ? -5.048 -15.380 -0.023 1.00 97.12 96 PRO A N 1
ATOM 694 C CA . PRO A 1 96 ? -4.516 -15.630 1.311 1.00 97.12 96 PRO A CA 1
ATOM 695 C C . PRO A 1 96 ? -3.602 -14.487 1.773 1.00 97.12 96 PRO A C 1
ATOM 697 O O . PRO A 1 96 ? -2.535 -14.265 1.199 1.00 97.12 96 PRO A O 1
ATOM 700 N N . VAL A 1 97 ? -3.980 -13.800 2.852 1.00 96.44 97 VAL A N 1
ATOM 701 C CA . VAL A 1 97 ? -3.161 -12.741 3.461 1.00 96.44 97 VAL A CA 1
ATOM 702 C C . VAL A 1 97 ? -2.413 -13.295 4.668 1.00 96.44 97 VAL A C 1
ATOM 704 O O . VAL A 1 97 ? -3.010 -13.803 5.616 1.00 96.44 97 VAL A O 1
ATOM 707 N N . ARG A 1 98 ? -1.082 -13.185 4.647 1.00 95.81 98 ARG A N 1
ATOM 708 C CA . ARG A 1 98 ? -0.242 -13.421 5.829 1.00 95.81 98 ARG A CA 1
ATOM 709 C C . ARG A 1 98 ? -0.155 -12.132 6.635 1.00 95.81 98 ARG A C 1
ATOM 711 O O . ARG A 1 98 ? 0.233 -11.112 6.070 1.00 95.81 98 ARG A O 1
ATOM 718 N N . LEU A 1 99 ? -0.505 -12.204 7.915 1.00 94.12 99 LEU A N 1
ATOM 719 C CA . LEU A 1 99 ? -0.376 -11.103 8.872 1.00 94.12 99 LEU A CA 1
ATOM 720 C C . LEU A 1 99 ? 1.011 -11.112 9.536 1.00 94.12 99 LEU A C 1
ATOM 722 O O . LEU A 1 99 ? 1.740 -12.106 9.458 1.00 94.12 99 LEU A O 1
ATOM 726 N N . GLY A 1 100 ? 1.349 -10.020 10.215 1.00 94.88 100 GLY A N 1
ATOM 727 C CA . GLY A 1 100 ? 2.608 -9.803 10.925 1.00 94.88 100 GLY A CA 1
ATOM 728 C C . GLY A 1 100 ? 3.428 -8.621 10.402 1.00 94.88 100 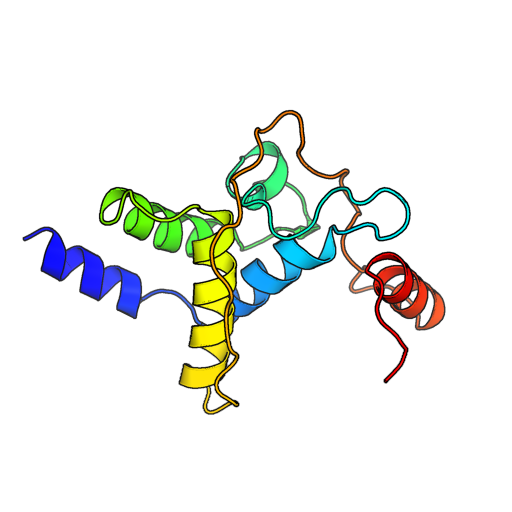GLY A C 1
ATOM 729 O O . GLY A 1 100 ? 4.573 -8.459 10.839 1.00 94.88 100 GLY A O 1
ATOM 730 N N . ARG A 1 101 ? 2.890 -7.807 9.481 1.00 96.00 101 ARG A N 1
ATOM 731 C CA . ARG A 1 101 ? 3.564 -6.575 9.043 1.00 96.00 101 ARG A CA 1
ATOM 732 C C . ARG A 1 101 ? 3.621 -5.582 10.194 1.00 96.00 101 ARG A C 1
ATOM 734 O O . ARG A 1 101 ? 2.711 -5.510 11.019 1.00 96.00 101 ARG A O 1
ATOM 741 N N . ARG A 1 102 ? 4.699 -4.806 10.235 1.00 94.12 102 ARG A N 1
ATOM 742 C CA . ARG A 1 102 ? 4.885 -3.734 11.213 1.00 94.12 102 ARG A CA 1
ATOM 743 C C . ARG A 1 102 ? 4.717 -2.401 10.515 1.00 94.12 102 ARG A C 1
ATOM 745 O O . ARG A 1 102 ? 5.203 -2.241 9.399 1.00 94.12 102 ARG A O 1
ATOM 752 N N . ASP A 1 103 ? 4.070 -1.471 11.198 1.00 95.44 103 ASP A N 1
ATOM 753 C CA . ASP A 1 103 ? 3.977 -0.102 10.718 1.00 95.44 103 ASP A CA 1
ATOM 754 C C . ASP A 1 103 ? 5.347 0.563 10.809 1.00 95.44 103 ASP A C 1
ATOM 756 O O . ASP A 1 103 ? 5.974 0.562 11.873 1.00 95.44 103 ASP A O 1
ATOM 760 N N . LEU A 1 104 ? 5.804 1.128 9.695 1.00 96.06 104 LEU A N 1
ATOM 761 C CA . LEU A 1 104 ? 7.015 1.937 9.675 1.00 96.06 104 LEU A CA 1
ATOM 762 C C . LEU A 1 104 ? 6.713 3.371 10.145 1.00 96.06 104 LEU A C 1
ATOM 764 O O . LEU A 1 104 ? 5.572 3.850 10.010 1.00 96.06 104 LEU A O 1
ATOM 768 N N . PRO A 1 105 ? 7.702 4.052 10.753 1.00 96.50 105 PRO A N 1
ATOM 769 C CA . PRO A 1 105 ? 7.581 5.450 11.144 1.00 96.50 105 PRO A CA 1
ATOM 770 C C . PRO A 1 105 ? 7.652 6.379 9.925 1.00 96.50 105 PRO A C 1
ATOM 772 O O . PRO A 1 105 ? 8.132 6.002 8.860 1.00 96.50 105 PRO A O 1
ATOM 775 N N . GLU A 1 106 ? 7.232 7.632 10.104 1.00 96.25 106 GLU A N 1
ATOM 776 C CA . GLU A 1 106 ? 7.243 8.651 9.043 1.00 96.25 106 GLU A CA 1
ATOM 777 C C . GLU A 1 106 ? 8.649 8.892 8.461 1.00 96.25 106 GLU A C 1
ATOM 779 O O . GLU A 1 106 ? 8.803 9.142 7.272 1.00 96.25 106 GLU A O 1
ATOM 784 N N . ALA A 1 107 ? 9.695 8.735 9.279 1.00 95.56 107 ALA A N 1
ATOM 785 C CA . ALA A 1 107 ? 11.089 8.866 8.850 1.00 95.56 107 ALA A CA 1
ATOM 786 C C . ALA A 1 107 ? 11.540 7.796 7.832 1.00 95.56 107 ALA A C 1
ATOM 788 O O . ALA A 1 107 ? 12.580 7.965 7.202 1.00 95.56 107 ALA A O 1
ATOM 789 N N . GLU A 1 108 ? 10.779 6.710 7.684 1.00 94.25 108 GLU A N 1
ATOM 790 C CA . GLU A 1 108 ? 11.050 5.595 6.766 1.00 94.25 108 GLU A CA 1
ATOM 791 C C . GLU A 1 108 ? 10.053 5.559 5.594 1.00 94.25 108 GLU A C 1
ATOM 793 O O . GLU A 1 108 ? 9.946 4.564 4.877 1.00 94.25 108 GLU A O 1
ATOM 798 N N . VAL A 1 109 ? 9.308 6.649 5.387 1.00 94.50 109 VAL A N 1
ATOM 799 C CA . VAL A 1 109 ? 8.437 6.818 4.223 1.00 94.50 109 VAL A CA 1
ATOM 800 C C . VAL A 1 109 ? 9.261 6.684 2.928 1.00 94.50 109 VAL A C 1
ATOM 802 O O . VAL A 1 109 ? 10.270 7.380 2.773 1.00 94.50 109 VAL A O 1
ATOM 805 N N . PRO A 1 110 ? 8.820 5.859 1.958 1.00 91.75 110 PRO A N 1
ATOM 806 C CA . PRO A 1 110 ? 9.486 5.739 0.666 1.00 91.75 110 PRO A CA 1
ATOM 807 C C . PRO A 1 110 ? 9.586 7.075 -0.072 1.00 91.75 110 PRO A C 1
ATOM 809 O O . PRO A 1 110 ? 8.713 7.946 0.043 1.00 91.75 110 PRO A O 1
ATOM 812 N N . ALA A 1 111 ? 10.623 7.221 -0.898 1.00 90.25 111 ALA A N 1
ATOM 813 C CA . ALA A 1 111 ? 10.771 8.385 -1.763 1.00 90.25 111 ALA A CA 1
ATOM 814 C C . ALA A 1 111 ? 9.540 8.573 -2.674 1.00 90.25 111 ALA A C 1
ATOM 816 O O . ALA A 1 111 ? 8.909 7.606 -3.116 1.00 90.25 111 ALA A O 1
ATOM 817 N N . GLU A 1 112 ? 9.192 9.833 -2.932 1.00 91.56 112 GLU A N 1
ATOM 818 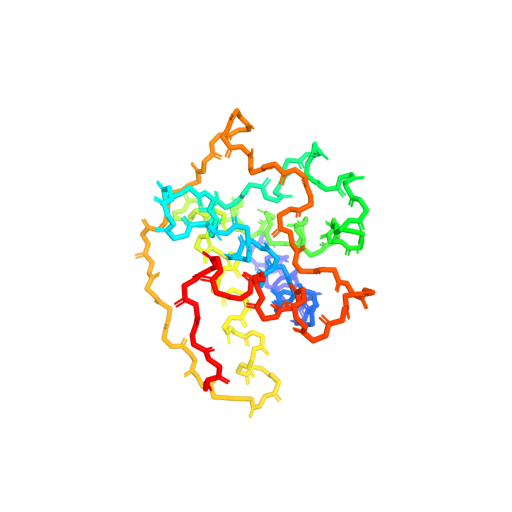C CA . GLU A 1 112 ? 8.163 10.199 -3.910 1.00 91.56 112 GLU A CA 1
ATOM 819 C C . GLU A 1 112 ? 8.560 9.723 -5.316 1.00 91.56 112 GLU A C 1
ATOM 821 O O . GLU A 1 112 ? 9.747 9.653 -5.649 1.00 91.56 112 GLU A O 1
ATOM 826 N N . GLY A 1 113 ? 7.575 9.354 -6.137 1.00 89.31 113 GLY A N 1
ATOM 827 C CA . GLY A 1 113 ? 7.817 8.789 -7.465 1.00 89.31 113 GLY A CA 1
ATOM 828 C C . GLY A 1 113 ? 8.222 7.314 -7.438 1.00 89.31 113 GLY A C 1
ATOM 829 O O . GLY A 1 113 ? 8.679 6.777 -8.449 1.00 89.31 113 GLY A O 1
ATOM 830 N N . SER A 1 114 ? 8.055 6.635 -6.299 1.00 88.31 114 SER A N 1
ATOM 831 C CA . SER A 1 114 ? 8.274 5.188 -6.190 1.00 88.31 114 SER A CA 1
ATOM 832 C C . SER A 1 114 ? 7.178 4.377 -6.893 1.00 88.31 114 SER A C 1
ATOM 834 O O . SER A 1 114 ? 7.401 3.217 -7.234 1.00 88.31 114 SER A O 1
ATOM 836 N N . LEU A 1 115 ? 6.026 4.972 -7.212 1.00 92.94 115 LEU A N 1
ATOM 837 C CA . LEU A 1 115 ? 4.937 4.286 -7.910 1.00 92.94 115 LEU A CA 1
ATOM 838 C C . LEU A 1 115 ? 5.123 4.256 -9.439 1.00 92.94 115 LEU A C 1
ATOM 840 O O . LEU A 1 115 ? 5.665 5.198 -10.023 1.00 92.94 115 LEU A O 1
ATOM 844 N N . PRO A 1 116 ? 4.647 3.202 -10.134 1.00 92.62 116 PRO A N 1
ATOM 845 C CA . PRO A 1 116 ? 4.608 3.195 -11.593 1.00 92.62 116 PRO A CA 1
ATOM 846 C C . PRO A 1 116 ? 3.786 4.371 -12.140 1.00 92.62 116 PRO A C 1
ATOM 848 O O . PRO A 1 116 ? 2.634 4.578 -11.758 1.00 92.62 116 PRO A O 1
ATOM 851 N N . SER A 1 117 ? 4.354 5.133 -13.078 1.00 90.19 117 SER A N 1
ATOM 852 C CA . SER A 1 117 ? 3.653 6.273 -13.678 1.00 90.19 117 SER A CA 1
ATOM 853 C C . SER A 1 117 ? 2.516 5.824 -14.598 1.00 90.19 117 SER A C 1
ATOM 855 O O . SER A 1 117 ? 2.727 5.045 -15.527 1.00 90.19 117 SER A O 1
ATOM 857 N N . VAL A 1 118 ? 1.336 6.432 -14.444 1.00 88.19 118 VAL A N 1
ATOM 858 C CA . VAL A 1 118 ? 0.190 6.241 -15.358 1.00 88.19 118 VAL A CA 1
ATOM 859 C C . VAL A 1 118 ? 0.443 6.766 -16.779 1.00 88.19 118 VAL A C 1
ATOM 861 O O . VAL A 1 118 ? -0.312 6.459 -17.697 1.00 88.19 118 VAL A O 1
ATOM 864 N N . ARG A 1 119 ? 1.495 7.573 -16.970 1.00 91.38 119 ARG A N 1
ATOM 865 C CA . ARG A 1 119 ? 1.945 8.081 -18.279 1.00 91.38 119 ARG A CA 1
ATOM 866 C C . ARG A 1 119 ? 3.184 7.341 -18.797 1.00 91.38 119 ARG A C 1
ATOM 868 O O . ARG A 1 119 ? 3.784 7.772 -19.780 1.00 91.38 119 ARG A O 1
ATOM 875 N N . GLY A 1 120 ? 3.588 6.265 -18.120 1.00 90.25 120 GLY A N 1
ATOM 876 C CA . GLY A 1 120 ? 4.744 5.459 -18.485 1.00 90.25 120 GLY A CA 1
ATOM 877 C C . GLY A 1 120 ? 4.550 4.725 -19.812 1.00 90.25 120 GLY A C 1
ATOM 878 O O . GLY A 1 120 ? 3.451 4.298 -20.160 1.00 90.25 120 GLY A O 1
ATOM 879 N N . ASN A 1 121 ? 5.641 4.552 -20.556 1.00 95.38 121 ASN A N 1
ATOM 880 C CA . ASN A 1 121 ? 5.683 3.599 -21.663 1.00 95.38 121 ASN A CA 1
ATOM 881 C C . ASN A 1 121 ? 5.935 2.174 -21.133 1.00 95.38 121 ASN A C 1
ATOM 883 O O . ASN A 1 121 ? 6.306 1.997 -19.970 1.00 95.38 121 ASN A O 1
ATOM 887 N N . ALA A 1 122 ? 5.791 1.169 -22.003 1.00 94.62 122 ALA A N 1
ATOM 888 C CA . ALA A 1 122 ? 5.991 -0.237 -21.647 1.00 94.62 122 ALA A CA 1
ATOM 889 C C . ALA A 1 122 ? 7.322 -0.486 -20.915 1.00 94.62 122 ALA A C 1
ATOM 891 O O . ALA A 1 122 ? 7.321 -1.104 -19.862 1.00 94.62 122 ALA A O 1
ATOM 892 N N . SER A 1 123 ? 8.431 0.080 -21.404 1.00 95.56 123 SER A N 1
ATOM 893 C CA . SER A 1 123 ? 9.752 -0.075 -20.779 1.00 95.56 123 SER A CA 1
ATOM 894 C C . SER A 1 123 ? 9.795 0.482 -19.351 1.00 95.56 123 SER A C 1
ATOM 896 O O . SER A 1 123 ? 10.249 -0.196 -18.434 1.00 95.56 123 SER A O 1
ATOM 898 N N . SER A 1 124 ? 9.259 1.687 -19.133 1.00 94.75 124 SER A N 1
ATOM 899 C CA . SER A 1 124 ? 9.214 2.297 -17.797 1.00 94.75 124 SER A CA 1
ATOM 900 C C . SER A 1 124 ? 8.285 1.560 -16.829 1.00 94.75 124 SER A C 1
ATOM 902 O O . SER A 1 124 ? 8.593 1.469 -15.644 1.00 94.75 124 SER A O 1
ATOM 904 N N . ILE A 1 125 ? 7.177 1.001 -17.328 1.00 94.31 125 ILE A N 1
ATOM 905 C CA . ILE A 1 125 ? 6.258 0.195 -16.519 1.00 94.31 125 ILE A CA 1
ATOM 906 C C . ILE A 1 125 ? 6.945 -1.117 -16.139 1.00 94.31 125 ILE A C 1
ATOM 908 O O . ILE A 1 125 ? 7.032 -1.424 -14.953 1.00 94.31 125 ILE A O 1
ATOM 912 N N . THR A 1 126 ? 7.513 -1.841 -17.108 1.00 95.25 126 THR A N 1
ATOM 913 C CA . THR A 1 126 ? 8.264 -3.076 -16.847 1.00 95.25 126 THR A CA 1
ATOM 914 C C . THR A 1 126 ? 9.391 -2.828 -15.851 1.00 95.25 126 THR A C 1
ATOM 916 O O . THR A 1 126 ? 9.515 -3.575 -14.891 1.00 95.25 126 THR A O 1
ATOM 919 N N . ALA A 1 127 ? 10.160 -1.745 -16.000 1.00 95.00 127 ALA A N 1
ATOM 920 C CA . ALA A 1 127 ? 11.228 -1.405 -15.062 1.00 95.00 127 ALA A CA 1
ATOM 921 C C . ALA A 1 127 ? 10.717 -1.193 -13.625 1.00 95.00 127 ALA A C 1
ATOM 923 O O . ALA A 1 127 ? 11.350 -1.661 -12.679 1.00 95.00 127 ALA A O 1
ATOM 924 N N . ALA A 1 128 ? 9.565 -0.536 -13.453 1.00 95.38 128 ALA A N 1
ATOM 925 C CA . ALA A 1 128 ? 8.959 -0.364 -12.136 1.00 95.38 128 ALA A CA 1
ATOM 926 C C . ALA A 1 128 ? 8.542 -1.714 -11.526 1.00 95.38 128 ALA A C 1
ATOM 928 O O . ALA A 1 128 ? 8.836 -1.974 -10.362 1.00 95.38 128 ALA A O 1
ATOM 929 N N . PHE A 1 129 ? 7.925 -2.603 -12.311 1.00 96.56 129 PHE A N 1
ATOM 930 C CA . PHE A 1 129 ? 7.550 -3.947 -11.851 1.00 96.56 129 PHE A CA 1
ATOM 931 C C . PHE A 1 129 ? 8.754 -4.845 -11.557 1.00 96.56 129 PHE A C 1
ATOM 933 O O . PHE A 1 129 ? 8.760 -5.530 -10.534 1.00 96.56 129 PHE A O 1
ATOM 940 N N . THR A 1 130 ? 9.817 -4.761 -12.352 1.00 96.81 130 THR A N 1
ATOM 941 C CA . THR A 1 130 ? 11.074 -5.461 -12.075 1.00 96.81 130 THR A CA 1
ATOM 942 C C . THR A 1 130 ? 11.727 -4.965 -10.783 1.00 96.81 130 THR A C 1
ATOM 944 O O . THR A 1 130 ? 12.209 -5.786 -10.006 1.00 96.81 130 THR A O 1
ATOM 947 N N . ARG A 1 131 ? 11.707 -3.652 -10.497 1.00 96.19 131 ARG A N 1
ATOM 948 C CA . ARG A 1 131 ? 12.203 -3.097 -9.219 1.00 96.19 131 ARG A CA 1
ATOM 949 C C . ARG A 1 131 ? 11.443 -3.682 -8.026 1.00 96.19 131 ARG A C 1
ATOM 951 O O . ARG A 1 131 ? 12.053 -4.019 -7.020 1.00 96.19 131 ARG A O 1
ATOM 958 N N . MET A 1 132 ? 10.132 -3.865 -8.167 1.00 96.50 132 MET A N 1
ATOM 959 C CA . MET A 1 132 ? 9.285 -4.511 -7.156 1.00 96.50 132 MET A CA 1
ATOM 960 C C . MET A 1 132 ? 9.538 -6.028 -7.021 1.00 96.50 132 MET A C 1
ATOM 962 O O . MET A 1 132 ? 8.996 -6.660 -6.117 1.00 96.50 132 MET A O 1
ATOM 966 N N . GLY A 1 133 ? 10.355 -6.624 -7.895 1.00 96.88 133 GLY A N 1
ATOM 967 C CA . GLY A 1 133 ? 10.677 -8.053 -7.895 1.00 96.88 133 GLY A CA 1
ATOM 968 C C . GLY A 1 133 ? 9.730 -8.924 -8.727 1.00 96.88 133 GLY A C 1
ATOM 969 O O . GLY A 1 133 ? 9.789 -10.149 -8.615 1.00 96.88 133 GLY A O 1
ATOM 970 N N . PHE A 1 134 ? 8.864 -8.331 -9.554 1.00 96.88 134 PHE A N 1
ATOM 971 C CA . PHE A 1 134 ? 7.979 -9.084 -10.445 1.00 96.88 134 PHE A CA 1
ATOM 972 C C . PHE A 1 134 ? 8.679 -9.514 -11.739 1.00 96.88 134 PHE A C 1
ATOM 974 O O . PHE A 1 134 ? 9.574 -8.838 -12.250 1.00 96.88 134 PHE A O 1
ATOM 981 N N . SER A 1 135 ? 8.219 -10.639 -12.287 1.00 94.94 135 SER A N 1
ATOM 982 C CA . SER A 1 135 ? 8.453 -11.038 -13.676 1.00 94.94 135 SER A CA 1
ATOM 983 C C . SER A 1 135 ? 7.406 -10.429 -14.614 1.00 94.94 135 SER A C 1
ATOM 985 O O . SER A 1 135 ? 6.448 -9.805 -14.174 1.00 94.94 135 SER A O 1
ATOM 987 N N . GLU A 1 136 ? 7.561 -10.651 -15.920 1.00 90.06 136 GLU A N 1
ATOM 988 C CA . GLU A 1 136 ? 6.576 -10.225 -16.926 1.00 90.06 136 GLU A CA 1
ATOM 989 C C . GLU A 1 136 ? 5.297 -11.087 -16.964 1.00 90.06 136 GLU A C 1
ATOM 991 O O . GLU A 1 136 ? 4.304 -10.666 -17.554 1.00 90.06 136 GLU A O 1
ATOM 996 N N . GLN A 1 137 ? 5.328 -12.290 -16.375 1.00 81.62 137 GLN A N 1
ATOM 997 C CA . GLN A 1 137 ? 4.193 -13.216 -16.245 1.00 81.62 137 GLN A CA 1
ATOM 998 C C . GLN A 1 137 ? 3.397 -12.937 -14.972 1.00 81.62 137 GLN A C 1
ATOM 1000 O O . GLN A 1 137 ? 2.150 -13.027 -15.046 1.00 81.62 137 GLN A O 1
#

Sequence (137 aa):
MADREARRRAGSVDPAGALRLAFHEAASYDAATGEGGASGTTRFDVVLDRDEQAGMSGVVNDLEFITELYSNISFADLYQLAGAVAVEVAGGPAIPVRLGRRDLPEAEVPAEGSLPSVRGNASSITAAFTRMGFSEQ

Foldseek 3Di:
DLVVVLVVLLVVQDLVLLLLQQCVQQLLAFPVVRATGLALLCLDPVNCVAPSNPPNPSNLVSQVSNCVVVVPAASSQSSNVSSQVSCVVVVHDRDDGDGDHHHDDNVRDGDPPLHQDPPDDPVSNCVSCVRSVDDPD

Organism: NCBI:txid1411642

Radius of gyration: 15.18 Å; chains: 1; bounding box: 41×31×42 Å

Secondary structure (DSSP, 8-state):
-HHHHHHHHHTTS-HHHHHHHHHHHHHT-BTTTTB-SSSSGGGSHHHHTSGGGTT-HHHHHHHHHHHHH-TTS-HHHHHHHHHHHHHHHTT-PPPPPPP---PPPGGGPPPTT-SPPTT--HHHHHHHHHHTT----